Protein AF-A0A673A055-F1 (afdb_monomer)

Structure (mmCIF, N/CA/C/O backbone):
data_AF-A0A673A055-F1
#
_entry.id   AF-A0A673A055-F1
#
loop_
_atom_site.group_PDB
_atom_site.id
_atom_site.type_symbol
_atom_site.label_atom_id
_atom_site.label_alt_id
_atom_site.label_comp_id
_atom_site.label_asym_id
_atom_site.label_entity_id
_atom_site.label_seq_id
_atom_site.pdbx_PDB_ins_code
_atom_site.Cartn_x
_atom_site.Cartn_y
_atom_site.Cartn_z
_atom_site.occupancy
_atom_site.B_iso_or_equiv
_atom_site.auth_seq_id
_atom_site.auth_comp_id
_atom_site.auth_asym_id
_atom_site.auth_atom_id
_atom_site.pdbx_PDB_model_num
ATOM 1 N N . LYS A 1 1 ? -3.215 10.254 -20.995 1.00 51.59 1 LYS A N 1
ATOM 2 C CA . LYS A 1 1 ? -3.921 9.864 -19.749 1.00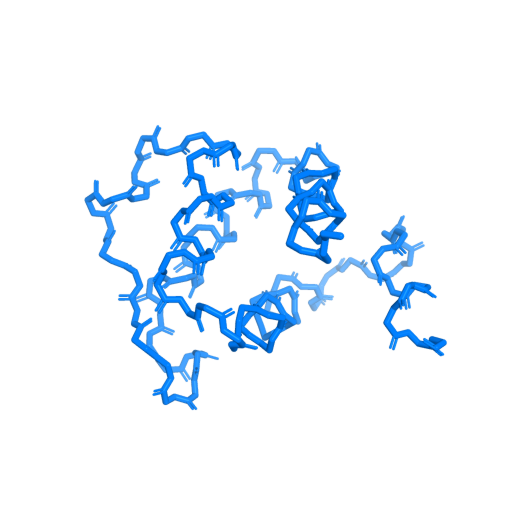 51.59 1 LYS A CA 1
ATOM 3 C C . LYS A 1 1 ? -2.881 9.268 -18.800 1.00 51.59 1 LYS A C 1
ATOM 5 O O . LYS A 1 1 ? -2.545 8.099 -18.938 1.00 51.59 1 LYS A O 1
ATOM 10 N N . ILE A 1 2 ? -2.249 10.118 -17.991 1.00 55.41 2 ILE A N 1
ATOM 11 C CA . ILE A 1 2 ? -1.026 9.806 -17.226 1.00 55.41 2 ILE A CA 1
ATOM 12 C C . ILE A 1 2 ? -1.317 8.800 -16.094 1.00 55.41 2 ILE A C 1
ATOM 14 O O . ILE A 1 2 ? -0.540 7.868 -15.897 1.00 55.41 2 ILE A O 1
ATOM 18 N N . GLU A 1 3 ? -2.505 8.879 -15.489 1.00 64.00 3 GLU A N 1
ATOM 19 C CA . GLU A 1 3 ? -2.986 7.986 -14.418 1.00 64.00 3 GLU A CA 1
ATOM 20 C C . GLU A 1 3 ? -2.922 6.493 -14.776 1.00 64.00 3 GLU A C 1
ATOM 22 O O . GLU A 1 3 ? -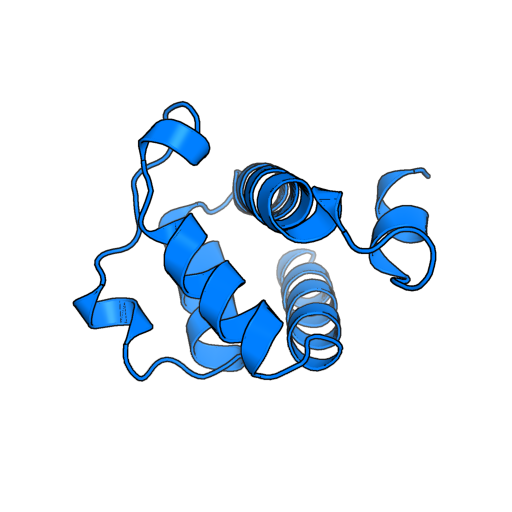2.452 5.679 -13.987 1.00 64.00 3 GLU A O 1
ATOM 27 N N . LYS A 1 4 ? -3.306 6.112 -16.005 1.00 79.06 4 LYS A N 1
ATOM 28 C CA . LYS A 1 4 ? -3.366 4.693 -16.407 1.00 79.06 4 LYS A CA 1
ATOM 29 C C . LYS A 1 4 ? -1.983 4.031 -16.472 1.00 79.06 4 LYS A C 1
ATOM 31 O O . LYS A 1 4 ? -1.866 2.827 -16.261 1.00 79.06 4 LYS A O 1
ATOM 36 N N . ARG A 1 5 ? -0.932 4.800 -16.784 1.00 82.56 5 ARG A N 1
ATOM 37 C CA . ARG A 1 5 ? 0.444 4.281 -16.834 1.00 82.56 5 ARG A CA 1
ATOM 38 C C . ARG A 1 5 ? 1.001 4.085 -15.428 1.00 82.56 5 ARG A C 1
ATOM 40 O O . ARG A 1 5 ? 1.661 3.080 -15.185 1.00 82.56 5 ARG A O 1
ATOM 47 N N . PHE A 1 6 ? 0.715 5.023 -14.530 1.00 83.06 6 PHE A N 1
ATOM 48 C CA . PHE A 1 6 ? 1.160 4.951 -13.145 1.00 83.06 6 PHE A CA 1
ATOM 49 C C . PHE A 1 6 ? 0.488 3.800 -12.390 1.00 83.06 6 PHE A C 1
ATOM 51 O O . PHE A 1 6 ? 1.189 2.982 -11.801 1.00 83.06 6 PHE A O 1
ATOM 58 N N . TRP A 1 7 ? -0.836 3.664 -12.523 1.00 89.94 7 TRP A N 1
ATOM 59 C CA . TRP A 1 7 ? -1.599 2.538 -11.977 1.00 89.94 7 TRP A CA 1
ATOM 60 C C . TRP A 1 7 ? -0.985 1.194 -12.379 1.00 89.94 7 TRP A C 1
ATOM 62 O O . TRP A 1 7 ? -0.687 0.356 -11.533 1.00 89.94 7 TRP A O 1
ATOM 72 N N . LYS A 1 8 ? -0.700 1.025 -13.680 1.00 90.00 8 LYS A N 1
ATOM 73 C CA . LYS A 1 8 ? -0.117 -0.215 -14.203 1.00 90.00 8 LYS A CA 1
ATOM 74 C C . LYS A 1 8 ? 1.270 -0.489 -13.624 1.00 90.00 8 LYS A C 1
ATOM 76 O O . LYS A 1 8 ? 1.561 -1.618 -13.260 1.00 90.00 8 LYS A O 1
ATOM 81 N N . MET A 1 9 ? 2.119 0.531 -13.544 1.00 87.12 9 MET A N 1
ATOM 82 C CA . MET A 1 9 ? 3.463 0.388 -12.987 1.00 87.12 9 MET A CA 1
ATOM 83 C C . MET A 1 9 ? 3.427 -0.020 -11.510 1.00 87.12 9 MET A C 1
ATOM 85 O O . MET A 1 9 ? 4.215 -0.870 -11.090 1.00 87.12 9 MET A O 1
ATOM 89 N N . LEU A 1 10 ? 2.526 0.580 -10.725 1.00 89.69 10 LEU A N 1
ATOM 90 C CA . LEU A 1 10 ? 2.363 0.216 -9.323 1.00 89.69 10 LEU A CA 1
ATOM 91 C C . LEU A 1 10 ? 1.864 -1.221 -9.191 1.00 89.69 10 LEU A C 1
ATOM 93 O O . LEU A 1 10 ? 2.455 -1.986 -8.435 1.00 89.69 10 LEU A O 1
ATOM 97 N N . LEU A 1 11 ? 0.849 -1.603 -9.970 1.00 93.12 11 LEU A N 1
ATOM 98 C CA . LEU A 1 11 ? 0.339 -2.971 -9.974 1.00 93.12 11 LEU A CA 1
ATOM 99 C C . LEU A 1 11 ? 1.437 -3.986 -10.296 1.00 93.12 11 LEU A C 1
ATOM 101 O O . LEU A 1 11 ? 1.664 -4.885 -9.492 1.00 93.12 11 LEU A O 1
ATOM 105 N N . ASP A 1 12 ? 2.148 -3.802 -11.414 1.00 89.50 12 ASP A N 1
ATOM 106 C CA . ASP A 1 12 ? 3.215 -4.710 -11.857 1.00 89.50 12 ASP A CA 1
ATOM 107 C C . ASP A 1 12 ? 4.275 -4.889 -10.738 1.00 89.50 12 ASP A C 1
ATOM 109 O O . ASP A 1 12 ? 4.875 -5.947 -10.576 1.00 89.50 12 ASP A O 1
ATOM 113 N N . THR A 1 13 ? 4.472 -3.867 -9.902 1.00 86.31 13 THR A N 1
ATOM 114 C CA . THR A 1 13 ? 5.414 -3.920 -8.775 1.00 86.31 13 THR A CA 1
ATOM 115 C C . THR A 1 13 ? 4.860 -4.658 -7.575 1.00 86.31 13 THR A C 1
ATOM 117 O O . THR A 1 13 ? 5.588 -5.418 -6.940 1.00 86.31 13 THR A O 1
ATOM 120 N N . LEU A 1 14 ? 3.588 -4.440 -7.238 1.00 91.12 14 LEU A N 1
ATOM 121 C CA . LEU A 1 14 ? 2.939 -5.204 -6.178 1.00 91.12 14 LEU A CA 1
ATOM 122 C C . LEU A 1 14 ? 2.842 -6.687 -6.563 1.00 91.12 14 LEU A C 1
ATOM 124 O O . LEU A 1 14 ? 2.954 -7.542 -5.685 1.00 91.12 14 LEU A O 1
ATOM 128 N N . GLU A 1 15 ? 2.692 -7.006 -7.852 1.00 91.44 15 GLU A N 1
ATOM 129 C CA . GLU A 1 15 ? 2.748 -8.373 -8.393 1.00 91.44 15 GLU A CA 1
ATOM 130 C C . GLU A 1 15 ? 4.132 -9.022 -8.242 1.00 91.44 15 GLU A C 1
ATOM 132 O O . GLU A 1 15 ? 4.204 -10.207 -7.920 1.00 91.44 15 GLU A O 1
ATOM 137 N N . ASP A 1 16 ? 5.217 -8.252 -8.366 1.00 87.50 16 ASP A N 1
ATOM 138 C CA . ASP A 1 16 ? 6.587 -8.730 -8.124 1.00 87.50 16 ASP A CA 1
ATOM 139 C C . ASP A 1 16 ? 6.879 -9.003 -6.627 1.00 87.50 16 ASP A C 1
ATOM 141 O O . ASP A 1 16 ? 7.877 -9.651 -6.288 1.00 87.50 16 ASP A O 1
ATOM 145 N N . LEU A 1 17 ? 6.028 -8.536 -5.700 1.00 87.38 17 LEU A N 1
ATOM 146 C CA . LEU A 1 17 ? 6.190 -8.810 -4.271 1.00 87.38 17 LEU A CA 1
ATOM 147 C C . LEU A 1 17 ? 5.747 -10.224 -3.905 1.00 87.38 17 LEU A C 1
ATOM 149 O O . LEU A 1 17 ? 4.643 -10.671 -4.232 1.00 87.38 17 LEU A O 1
ATOM 153 N N . THR A 1 18 ? 6.574 -10.889 -3.095 1.00 89.69 18 THR A N 1
ATOM 154 C CA . THR A 1 18 ? 6.158 -12.108 -2.395 1.00 89.69 18 THR A CA 1
ATOM 155 C C . THR A 1 18 ? 4.966 -11.810 -1.485 1.00 89.69 18 THR A C 1
ATOM 157 O O . THR A 1 18 ? 4.812 -10.691 -1.000 1.00 89.69 18 THR A O 1
ATOM 160 N N . GLU A 1 19 ? 4.147 -12.816 -1.172 1.00 91.38 19 GLU A N 1
ATOM 161 C CA . GLU A 1 19 ? 3.027 -12.650 -0.228 1.00 91.38 19 GLU A CA 1
ATOM 162 C C . GLU A 1 19 ? 3.472 -12.083 1.133 1.00 91.38 19 GLU A C 1
ATOM 164 O O . GLU A 1 19 ? 2.776 -11.273 1.746 1.00 91.38 19 GLU A O 1
ATOM 169 N N . GLY A 1 20 ? 4.668 -12.460 1.597 1.00 91.62 20 GLY A N 1
ATOM 170 C CA . GLY A 1 20 ? 5.240 -11.937 2.836 1.00 91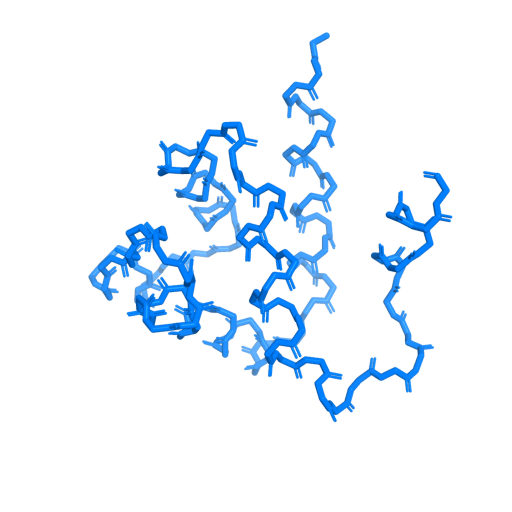.62 20 GLY A CA 1
ATOM 171 C C . GLY A 1 20 ? 5.568 -10.446 2.758 1.00 91.62 20 GLY A C 1
ATOM 172 O O . GLY A 1 20 ? 5.270 -9.701 3.694 1.00 91.62 20 GLY A O 1
ATOM 173 N N . ASP A 1 21 ? 6.148 -9.997 1.648 1.00 90.56 21 ASP A N 1
ATOM 174 C CA . ASP A 1 21 ? 6.498 -8.588 1.456 1.00 90.56 21 ASP A CA 1
ATOM 175 C C . ASP A 1 21 ? 5.271 -7.738 1.135 1.00 90.56 21 ASP A C 1
ATOM 177 O O . ASP A 1 21 ? 5.156 -6.626 1.646 1.00 90.56 21 ASP A O 1
ATOM 181 N N . PHE A 1 22 ? 4.295 -8.285 0.411 1.00 93.19 22 PHE A N 1
ATOM 182 C CA . PHE A 1 22 ? 3.009 -7.631 0.194 1.00 93.19 22 PHE A CA 1
ATOM 183 C C . PHE A 1 22 ? 2.229 -7.458 1.507 1.00 93.19 22 PHE A C 1
ATOM 185 O O . PHE A 1 22 ? 1.671 -6.394 1.779 1.00 93.19 22 PHE A O 1
ATOM 192 N N . LYS A 1 23 ? 2.266 -8.452 2.404 1.00 94.12 23 LYS A N 1
ATOM 193 C CA . LYS A 1 23 ? 1.693 -8.311 3.750 1.00 94.12 23 LYS A CA 1
ATOM 194 C C . LYS A 1 23 ? 2.367 -7.193 4.551 1.00 94.12 23 LYS A C 1
ATOM 196 O O . LYS A 1 23 ? 1.670 -6.428 5.217 1.00 94.12 23 LYS A O 1
ATOM 201 N N . LYS A 1 24 ? 3.699 -7.075 4.490 1.00 93.00 24 LYS A N 1
ATOM 202 C CA . LYS A 1 24 ? 4.428 -5.964 5.131 1.00 93.00 24 LYS A CA 1
ATOM 203 C C . LYS A 1 24 ? 4.066 -4.625 4.501 1.00 93.00 24 LYS A C 1
ATOM 205 O O . LYS A 1 24 ? 3.847 -3.667 5.229 1.00 9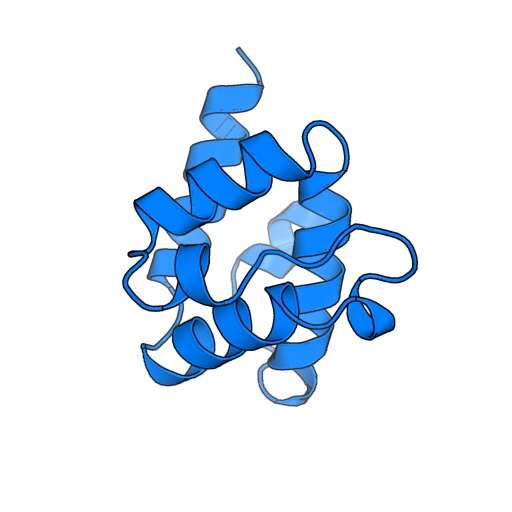3.00 24 LYS A O 1
ATOM 210 N N . PHE A 1 25 ? 3.951 -4.571 3.177 1.00 93.56 25 PHE A N 1
ATOM 211 C CA . PHE A 1 25 ? 3.537 -3.378 2.447 1.00 93.56 25 PHE A CA 1
ATOM 212 C C . PHE A 1 25 ? 2.200 -2.838 2.962 1.00 93.56 25 PHE A C 1
ATOM 214 O O . PHE A 1 25 ? 2.127 -1.693 3.405 1.00 93.56 25 PHE A O 1
ATOM 221 N N . LYS A 1 26 ? 1.173 -3.694 3.043 1.00 95.75 26 LYS A N 1
ATOM 222 C CA . LYS A 1 26 ? -0.125 -3.317 3.627 1.00 95.75 26 LYS A CA 1
ATOM 223 C C . LYS A 1 26 ? -0.025 -2.912 5.097 1.00 95.75 26 LYS A C 1
ATOM 225 O O . LYS A 1 26 ? -0.791 -2.069 5.550 1.00 95.75 26 LYS A O 1
ATOM 230 N N . TRP A 1 27 ? 0.885 -3.513 5.858 1.00 95.38 27 TRP A N 1
ATOM 231 C CA . TRP A 1 27 ? 1.100 -3.148 7.258 1.00 95.38 27 TRP A CA 1
ATOM 232 C C . TRP A 1 27 ? 1.717 -1.750 7.407 1.00 95.38 27 TRP A C 1
ATOM 234 O O . TRP A 1 27 ? 1.272 -0.985 8.259 1.00 95.38 27 TRP A O 1
ATOM 244 N N . PHE A 1 28 ? 2.681 -1.390 6.556 1.00 94.75 28 PHE A N 1
ATOM 245 C CA . PHE A 1 28 ? 3.331 -0.076 6.560 1.00 94.75 28 PHE A CA 1
ATOM 246 C C . PHE A 1 28 ? 2.389 1.061 6.153 1.00 94.75 28 PHE A C 1
ATOM 248 O O . PHE A 1 28 ? 2.447 2.128 6.755 1.00 94.75 28 PHE A O 1
ATOM 255 N N . LEU A 1 29 ? 1.456 0.818 5.227 1.00 95.88 29 LEU A N 1
ATOM 256 C CA . LEU A 1 29 ? 0.396 1.781 4.888 1.00 95.88 29 LEU A CA 1
ATOM 257 C C . LEU A 1 29 ? -0.514 2.141 6.076 1.00 95.88 29 LEU A C 1
ATOM 259 O O . LEU A 1 29 ? -1.183 3.170 6.054 1.00 95.88 29 LEU A O 1
ATOM 263 N N . GLN A 1 30 ? -0.540 1.312 7.123 1.00 95.56 30 GLN A N 1
ATOM 264 C CA . GLN A 1 30 ? -1.314 1.570 8.342 1.00 95.56 30 GLN A CA 1
ATOM 265 C C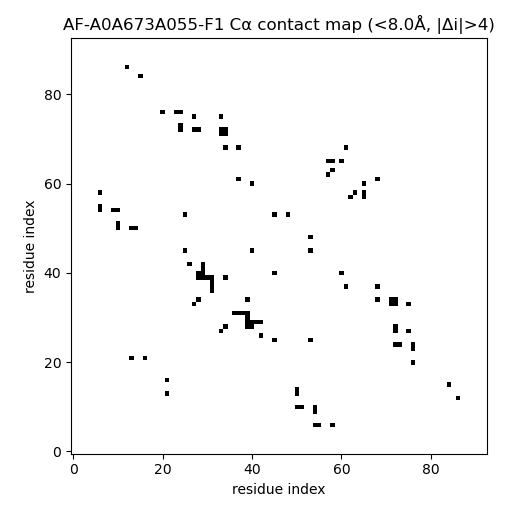 . GLN A 1 30 ? -0.537 2.412 9.368 1.00 95.56 30 GLN A C 1
ATOM 267 O O . GLN A 1 30 ? -1.102 2.790 10.392 1.00 95.56 30 GLN A O 1
ATOM 272 N N . GLN A 1 31 ? 0.750 2.696 9.134 1.00 94.50 31 GLN A N 1
ATOM 273 C CA . GLN A 1 31 ? 1.622 3.367 10.099 1.00 94.50 31 GLN A CA 1
ATOM 274 C C . GLN A 1 31 ? 1.789 4.847 9.745 1.00 94.50 31 GLN A C 1
ATOM 276 O O . GLN A 1 31 ? 2.710 5.217 9.021 1.00 94.50 31 GLN A O 1
ATOM 281 N N . ALA A 1 32 ? 0.936 5.714 10.295 1.00 90.81 32 ALA A N 1
ATOM 282 C CA . ALA A 1 32 ? 0.985 7.161 10.034 1.00 90.81 32 ALA A CA 1
ATOM 283 C C . ALA A 1 32 ? 2.365 7.785 10.333 1.00 90.81 32 ALA A C 1
ATOM 285 O O . ALA A 1 32 ? 2.788 8.719 9.660 1.00 90.81 32 ALA A O 1
ATOM 286 N N . GLU A 1 33 ? 3.082 7.230 11.313 1.00 90.25 33 GLU A N 1
ATOM 287 C CA . GLU A 1 33 ? 4.437 7.636 11.710 1.00 90.25 33 GLU A CA 1
ATOM 288 C C . GLU A 1 33 ? 5.451 7.483 10.567 1.00 90.25 33 GLU A C 1
ATOM 290 O O . GLU A 1 33 ? 6.340 8.310 10.400 1.00 90.25 33 GLU A O 1
ATOM 295 N N . ILE A 1 34 ? 5.292 6.425 9.767 1.00 88.25 34 ILE A N 1
ATOM 296 C CA . ILE A 1 34 ? 6.168 6.077 8.639 1.00 88.25 34 ILE A CA 1
ATOM 297 C C . ILE A 1 34 ? 5.784 6.874 7.396 1.00 88.25 34 ILE A C 1
ATOM 299 O O . ILE A 1 34 ? 6.622 7.163 6.546 1.00 88.25 34 ILE A O 1
ATOM 303 N N . LEU A 1 35 ? 4.511 7.249 7.295 1.00 91.19 35 LEU A N 1
ATOM 304 C CA . LEU A 1 35 ? 4.001 8.036 6.185 1.00 91.19 35 LEU A CA 1
ATOM 305 C C . LEU A 1 35 ? 4.251 9.545 6.354 1.00 91.19 35 LEU A C 1
ATOM 307 O O . LEU A 1 35 ? 3.816 10.313 5.509 1.00 91.19 35 LEU A O 1
ATOM 311 N N . GLU A 1 36 ? 4.948 9.980 7.411 1.00 88.06 36 GLU A N 1
ATOM 312 C CA . GLU A 1 36 ? 5.486 11.342 7.586 1.00 88.06 36 GLU A CA 1
ATOM 313 C C . GLU A 1 36 ? 4.506 12.481 7.231 1.00 88.06 36 GLU A C 1
ATOM 315 O O . GLU A 1 36 ? 4.835 13.410 6.498 1.00 88.06 36 GLU A O 1
ATOM 320 N N . GLY A 1 37 ? 3.285 12.421 7.770 1.00 89.06 37 GLY A N 1
ATOM 321 C CA . GLY A 1 37 ? 2.263 13.459 7.574 1.00 89.06 37 GLY A CA 1
ATOM 322 C C . GLY A 1 37 ? 1.154 13.088 6.590 1.00 89.06 37 GLY A C 1
ATOM 323 O O . GLY A 1 37 ? 0.150 13.798 6.527 1.00 89.06 37 GLY A O 1
ATOM 324 N N . PHE A 1 38 ? 1.267 11.955 5.893 1.00 93.44 38 PHE A N 1
ATOM 325 C CA . PHE A 1 38 ? 0.153 11.386 5.136 1.00 93.44 38 PHE A CA 1
ATOM 326 C C . PHE A 1 38 ? -0.747 10.505 6.023 1.00 93.44 38 PHE A C 1
ATOM 328 O O . PHE A 1 38 ? -0.265 9.863 6.964 1.00 93.44 38 PHE A O 1
ATOM 335 N N . PRO A 1 39 ? -2.066 10.456 5.750 1.00 93.50 39 PRO A N 1
ATOM 336 C CA . PRO A 1 39 ? -2.989 9.648 6.538 1.00 93.50 39 PRO A CA 1
ATOM 337 C C . PRO A 1 39 ? -2.671 8.156 6.403 1.00 93.50 39 PRO A C 1
ATOM 339 O O . PRO A 1 39 ? -2.394 7.665 5.311 1.00 93.50 39 PRO A O 1
ATOM 342 N N . ALA A 1 40 ? -2.752 7.413 7.505 1.00 95.81 40 ALA A N 1
ATOM 343 C CA . ALA A 1 40 ? -2.703 5.957 7.455 1.00 95.81 40 ALA A CA 1
ATOM 344 C C . ALA A 1 40 ? -3.976 5.389 6.820 1.00 95.81 40 ALA A C 1
ATOM 346 O O . ALA A 1 40 ? -5.085 5.843 7.118 1.00 95.81 40 ALA A O 1
ATOM 347 N N . VAL A 1 41 ? -3.825 4.340 6.015 1.00 95.19 41 VAL A N 1
ATOM 348 C CA . VAL A 1 41 ? -4.966 3.572 5.517 1.00 95.19 41 VAL A CA 1
ATOM 349 C C . VAL A 1 41 ? -5.493 2.679 6.648 1.00 95.19 41 VAL A C 1
ATOM 351 O O . VAL A 1 41 ? -4.709 1.952 7.267 1.00 95.19 41 VAL A O 1
ATOM 354 N N . PRO A 1 42 ? -6.803 2.679 6.949 1.00 94.00 42 PRO A N 1
ATOM 355 C CA . PRO A 1 42 ? -7.359 1.830 7.995 1.00 94.00 42 PRO A CA 1
ATOM 356 C C . PRO A 1 42 ? -7.132 0.337 7.727 1.00 94.00 42 PRO A C 1
ATOM 358 O O . PRO A 1 42 ? -7.360 -0.152 6.621 1.00 94.00 42 PRO A O 1
ATOM 361 N N . LYS A 1 43 ? -6.789 -0.428 8.773 1.00 92.50 43 LYS A N 1
ATOM 362 C CA . LYS A 1 43 ? -6.589 -1.887 8.674 1.00 92.50 43 LYS A CA 1
ATOM 363 C C . LYS A 1 43 ? -7.771 -2.604 8.014 1.00 92.50 43 LYS A C 1
ATOM 365 O O . LYS A 1 43 ? -7.558 -3.506 7.211 1.00 92.50 43 LYS A O 1
ATOM 370 N N . SER A 1 44 ? -9.001 -2.203 8.335 1.00 92.81 44 SER A N 1
ATOM 371 C CA . SER A 1 44 ? -10.222 -2.805 7.785 1.00 92.81 44 SER A CA 1
ATOM 372 C C . SER A 1 44 ? -10.312 -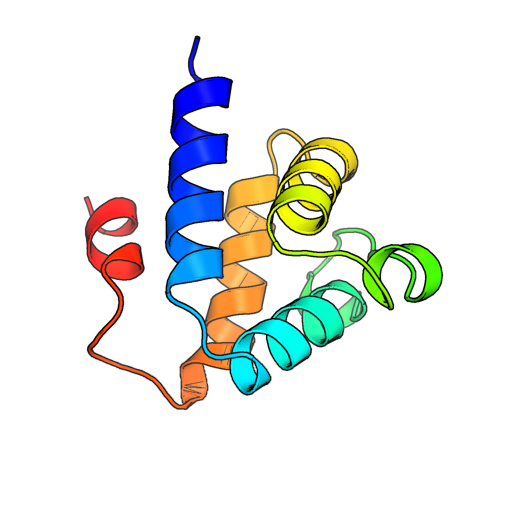2.711 6.261 1.00 92.81 44 SER A C 1
ATOM 374 O O . SER A 1 44 ? -10.928 -3.573 5.645 1.00 92.81 44 SER A O 1
ATOM 376 N N . GLN A 1 45 ? -9.682 -1.701 5.655 1.00 92.31 45 GLN A N 1
ATOM 377 C CA . GLN A 1 45 ? -9.639 -1.526 4.204 1.00 92.31 45 GLN A CA 1
ATOM 378 C C . GLN A 1 45 ? -8.546 -2.378 3.550 1.00 92.31 45 GLN A C 1
ATOM 380 O O . GLN A 1 45 ? -8.649 -2.690 2.372 1.00 92.31 45 GLN A O 1
ATOM 385 N N . LEU A 1 46 ? -7.525 -2.799 4.306 1.00 94.12 46 LEU A N 1
ATOM 386 C CA . LEU A 1 46 ? -6.368 -3.534 3.784 1.00 94.12 46 LEU A CA 1
ATOM 387 C C . LEU A 1 46 ? -6.324 -5.016 4.178 1.00 94.12 46 LEU A C 1
ATOM 389 O O . LEU A 1 46 ? -5.551 -5.773 3.595 1.00 94.12 46 LEU A O 1
ATOM 393 N N . GLU A 1 47 ? -7.110 -5.464 5.158 1.00 89.12 47 GLU A N 1
ATOM 394 C CA . GLU A 1 47 ? -7.040 -6.835 5.685 1.00 89.12 47 GLU A CA 1
ATOM 395 C C . GLU A 1 47 ? -7.259 -7.888 4.587 1.00 89.12 47 GLU A C 1
ATOM 397 O O . GLU A 1 47 ? -6.428 -8.785 4.435 1.00 89.12 47 GLU A O 1
ATOM 402 N N . ASN A 1 48 ? -8.285 -7.693 3.752 1.00 92.12 48 ASN A N 1
ATOM 403 C CA . ASN A 1 48 ? -8.634 -8.590 2.644 1.00 92.12 48 ASN A CA 1
ATOM 404 C C . ASN A 1 48 ? -8.336 -8.012 1.253 1.00 92.12 48 ASN A C 1
ATOM 406 O O . ASN A 1 48 ? -8.617 -8.683 0.268 1.00 92.12 48 ASN A O 1
ATOM 410 N N . ALA A 1 49 ? -7.768 -6.805 1.177 1.00 95.88 49 ALA A N 1
ATOM 411 C CA . ALA A 1 49 ? -7.428 -6.174 -0.094 1.00 95.88 49 ALA A CA 1
ATOM 412 C C . ALA A 1 49 ? -6.390 -7.005 -0.852 1.00 95.88 49 ALA A C 1
ATOM 414 O O . ALA A 1 49 ? -5.334 -7.358 -0.294 1.00 95.88 49 ALA A O 1
ATOM 415 N N . ASP A 1 50 ? -6.686 -7.287 -2.116 1.00 96.69 50 ASP A N 1
ATOM 416 C CA . ASP A 1 50 ? -5.720 -7.838 -3.050 1.00 96.69 50 ASP A CA 1
ATOM 417 C C . ASP A 1 50 ? -4.804 -6.733 -3.618 1.00 96.69 50 ASP A C 1
ATOM 419 O O . ASP A 1 50 ? -4.777 -5.592 -3.140 1.00 96.69 50 ASP A O 1
ATOM 423 N N . ARG A 1 51 ? -3.965 -7.086 -4.595 1.00 96.69 51 ARG A N 1
ATOM 424 C CA . ARG A 1 51 ? -3.011 -6.143 -5.194 1.00 96.69 51 ARG A CA 1
ATOM 425 C C . ARG A 1 51 ? -3.720 -5.024 -5.957 1.00 96.69 51 ARG A C 1
ATOM 427 O O . ARG A 1 51 ? -3.277 -3.887 -5.849 1.00 96.69 51 ARG A O 1
ATOM 434 N N . LEU A 1 52 ? -4.805 -5.326 -6.670 1.00 96.62 52 LEU A N 1
ATOM 435 C CA . LEU A 1 52 ? -5.594 -4.346 -7.420 1.00 96.62 52 LEU A CA 1
ATOM 436 C C . LEU A 1 52 ? -6.308 -3.397 -6.460 1.00 96.62 52 LEU A C 1
ATOM 438 O O . LEU A 1 52 ? -6.131 -2.185 -6.569 1.00 96.62 52 LEU A O 1
ATOM 442 N N . ASP A 1 53 ? -6.991 -3.956 -5.458 1.00 96.75 53 ASP A N 1
ATOM 443 C CA . ASP A 1 53 ? -7.669 -3.188 -4.410 1.00 96.75 53 ASP A CA 1
ATOM 444 C C . ASP A 1 53 ? -6.698 -2.224 -3.716 1.00 96.75 53 ASP A C 1
ATOM 446 O O . ASP A 1 53 ? -7.038 -1.086 -3.401 1.00 96.75 53 ASP A O 1
ATOM 450 N N . THR A 1 54 ? -5.460 -2.677 -3.487 1.00 96.56 54 THR A N 1
ATOM 451 C CA . THR A 1 54 ? -4.419 -1.871 -2.840 1.00 96.56 54 THR A CA 1
ATOM 452 C C . THR A 1 54 ? -3.923 -0.736 -3.739 1.00 96.56 54 THR A C 1
ATOM 454 O O . THR A 1 54 ? -3.661 0.353 -3.230 1.00 96.56 54 THR A O 1
ATOM 457 N N . VAL A 1 55 ? -3.796 -0.951 -5.056 1.00 94.75 55 VAL A N 1
ATOM 458 C CA . VAL A 1 55 ? -3.460 0.133 -5.999 1.00 94.75 55 VAL A CA 1
ATOM 459 C C . VAL A 1 55 ? -4.541 1.205 -5.962 1.00 94.75 55 VAL A C 1
ATOM 461 O O . VAL A 1 55 ? -4.215 2.378 -5.782 1.00 94.75 55 VAL A O 1
ATOM 464 N N . ASP A 1 56 ? -5.805 0.804 -6.087 1.00 94.12 56 ASP A N 1
ATOM 465 C CA . ASP A 1 56 ? -6.934 1.735 -6.098 1.00 94.12 56 ASP A CA 1
ATOM 466 C C . ASP A 1 56 ? -7.004 2.519 -4.779 1.00 94.12 56 ASP A C 1
ATOM 468 O O . ASP A 1 56 ? -7.052 3.746 -4.789 1.00 94.12 56 ASP A O 1
ATOM 472 N N . GLN A 1 57 ? -6.843 1.835 -3.642 1.00 94.50 57 GLN A N 1
ATOM 473 C CA . GLN A 1 57 ? -6.753 2.454 -2.315 1.00 94.50 57 GLN A CA 1
ATOM 474 C C . GLN A 1 57 ? -5.672 3.534 -2.207 1.00 94.50 57 GLN A C 1
ATOM 476 O O . GLN A 1 57 ? -5.917 4.607 -1.653 1.00 94.50 57 GLN A O 1
ATOM 481 N N . ILE A 1 58 ? -4.470 3.271 -2.725 1.00 93.62 58 ILE A N 1
ATOM 482 C CA . ILE A 1 58 ? -3.360 4.230 -2.677 1.00 93.62 58 ILE A CA 1
ATOM 483 C C . ILE A 1 58 ? -3.667 5.455 -3.537 1.00 93.62 58 ILE A C 1
ATOM 485 O O . ILE A 1 58 ? -3.438 6.585 -3.103 1.00 93.62 58 ILE A O 1
ATOM 489 N N . LEU A 1 59 ? -4.166 5.245 -4.754 1.00 91.81 59 LEU A N 1
ATOM 490 C CA . LEU A 1 59 ? -4.453 6.346 -5.670 1.00 91.81 59 LEU A CA 1
ATOM 491 C C . LEU A 1 59 ? -5.610 7.210 -5.171 1.00 91.81 59 LEU A C 1
ATOM 493 O O . LEU A 1 59 ? -5.510 8.433 -5.233 1.00 91.81 59 LEU A O 1
ATOM 497 N N . ASP A 1 60 ? -6.652 6.596 -4.616 1.00 92.06 60 ASP A N 1
ATOM 498 C CA . ASP A 1 60 ? -7.804 7.317 -4.076 1.00 92.06 60 ASP A CA 1
ATOM 499 C C . ASP A 1 60 ? -7.442 8.104 -2.807 1.00 92.06 60 ASP A C 1
ATOM 501 O O . ASP A 1 60 ? -7.880 9.244 -2.631 1.00 92.06 60 ASP A O 1
ATOM 505 N N . THR A 1 61 ? -6.617 7.519 -1.931 1.00 93.12 61 THR A N 1
ATOM 506 C CA . THR A 1 61 ? -6.255 8.130 -0.641 1.00 93.12 61 THR A CA 1
ATOM 507 C C . THR A 1 61 ? -5.245 9.260 -0.798 1.00 93.12 61 THR A C 1
ATOM 509 O O . THR A 1 61 ? -5.382 10.304 -0.160 1.00 93.12 61 THR A O 1
ATOM 512 N N . TYR A 1 62 ? -4.211 9.055 -1.616 1.00 93.00 62 TYR A N 1
ATOM 513 C CA . TYR A 1 62 ? -3.057 9.955 -1.668 1.00 93.00 62 TYR A CA 1
ATOM 514 C C . TYR A 1 62 ? -3.001 10.803 -2.932 1.00 93.00 62 TYR A C 1
ATOM 516 O O . TYR A 1 62 ? -2.298 11.812 -2.933 1.00 93.00 62 TYR A O 1
ATOM 524 N N . GLN A 1 63 ? -3.742 10.433 -3.982 1.00 89.94 63 GLN A N 1
ATOM 525 C CA . GLN A 1 63 ? -3.846 11.191 -5.229 1.00 89.94 63 GLN A CA 1
ATOM 526 C C . GLN A 1 63 ? -2.451 11.546 -5.774 1.00 89.94 63 GLN A C 1
ATOM 528 O O . GLN A 1 63 ? -1.635 10.654 -6.022 1.00 89.94 63 GLN A O 1
ATOM 533 N N . ASP A 1 64 ? -2.138 12.837 -5.890 1.00 88.56 64 ASP A N 1
ATOM 534 C CA . ASP A 1 64 ? -0.855 13.344 -6.387 1.00 88.56 64 ASP A CA 1
ATOM 535 C C . ASP A 1 64 ? 0.349 12.946 -5.508 1.00 88.56 64 ASP A C 1
ATOM 537 O O . ASP A 1 64 ? 1.484 12.915 -5.985 1.00 88.56 64 ASP A O 1
ATOM 541 N N . HIS A 1 65 ? 0.118 12.575 -4.244 1.00 90.00 65 HIS A N 1
ATOM 542 C CA . HIS A 1 65 ? 1.150 12.143 -3.294 1.00 90.00 65 HIS A CA 1
ATOM 543 C C . HIS A 1 65 ? 1.377 10.626 -3.269 1.00 90.00 65 HIS A C 1
ATOM 545 O O . HIS A 1 65 ? 2.229 10.142 -2.521 1.00 90.00 65 HIS A O 1
ATOM 551 N N . ALA A 1 66 ? 0.656 9.855 -4.091 1.00 90.00 66 ALA A N 1
ATOM 552 C CA . ALA A 1 66 ? 0.770 8.397 -4.117 1.00 90.00 66 ALA A CA 1
ATOM 553 C C . ALA A 1 66 ? 2.218 7.928 -4.322 1.00 90.00 66 ALA A C 1
ATOM 555 O O . ALA A 1 66 ? 2.681 7.035 -3.617 1.00 90.00 66 ALA A O 1
ATOM 556 N N . VAL A 1 67 ? 2.957 8.563 -5.240 1.00 87.50 67 VAL A N 1
ATOM 557 C CA . VAL A 1 67 ? 4.370 8.245 -5.511 1.00 87.50 67 VAL A CA 1
ATOM 558 C C . VAL A 1 67 ? 5.226 8.361 -4.250 1.00 87.50 67 VAL A C 1
ATOM 560 O O . VAL A 1 67 ? 6.009 7.461 -3.954 1.00 87.50 67 VAL A O 1
ATOM 563 N N . GLU A 1 68 ? 5.068 9.451 -3.503 1.00 89.19 68 GLU A N 1
ATOM 564 C CA . GLU A 1 68 ? 5.867 9.731 -2.312 1.00 89.19 68 GLU A CA 1
ATOM 565 C C . GLU A 1 68 ? 5.603 8.697 -1.210 1.00 89.19 68 GLU A C 1
ATOM 567 O O . GLU A 1 68 ? 6.538 8.130 -0.644 1.00 89.19 68 GLU A O 1
ATOM 572 N N . VAL A 1 69 ? 4.329 8.377 -0.969 1.00 91.31 69 VAL A N 1
ATOM 573 C CA . VAL A 1 69 ? 3.920 7.354 0.004 1.00 91.31 69 VAL A CA 1
ATOM 574 C C . VAL A 1 69 ? 4.469 5.979 -0.365 1.00 91.31 69 VAL A C 1
ATOM 576 O O . VAL A 1 69 ? 5.019 5.276 0.484 1.00 91.31 69 VAL A O 1
ATOM 579 N N . ILE A 1 70 ? 4.362 5.599 -1.639 1.00 90.62 70 ILE A N 1
ATOM 580 C CA . ILE A 1 70 ? 4.859 4.315 -2.136 1.00 90.62 70 ILE A CA 1
ATOM 581 C C . ILE A 1 70 ? 6.371 4.196 -1.914 1.00 90.62 70 ILE A C 1
ATOM 583 O O . ILE A 1 70 ? 6.831 3.149 -1.460 1.00 90.62 70 ILE A O 1
ATOM 587 N N . ILE A 1 71 ? 7.139 5.256 -2.191 1.00 86.94 71 ILE A N 1
ATOM 588 C CA . ILE A 1 71 ? 8.590 5.278 -1.954 1.00 86.94 71 ILE A CA 1
ATOM 589 C C . ILE A 1 71 ? 8.891 5.056 -0.468 1.00 86.94 71 ILE A C 1
ATOM 591 O O . ILE A 1 71 ? 9.643 4.134 -0.154 1.00 86.94 71 ILE A O 1
ATOM 595 N N . LYS A 1 72 ? 8.247 5.796 0.446 1.00 88.06 72 LYS A N 1
ATOM 596 C CA . LYS A 1 72 ? 8.452 5.640 1.903 1.00 88.06 72 LYS A CA 1
ATOM 597 C C . LYS A 1 72 ? 8.147 4.219 2.391 1.00 88.06 72 LYS A C 1
ATOM 599 O O . LYS A 1 72 ? 8.901 3.626 3.171 1.00 88.06 72 LYS A O 1
ATOM 604 N N . VAL A 1 73 ? 7.045 3.636 1.914 1.00 90.44 73 VAL A N 1
ATOM 605 C CA . VAL A 1 73 ? 6.659 2.261 2.260 1.00 90.44 73 VAL A CA 1
ATOM 606 C C . VAL A 1 73 ? 7.685 1.266 1.728 1.00 90.44 73 VAL A C 1
ATOM 608 O O . VAL A 1 73 ? 8.120 0.374 2.460 1.00 90.44 73 VAL A O 1
ATOM 611 N N . PHE A 1 74 ? 8.115 1.421 0.476 1.00 86.00 74 PHE A N 1
ATOM 612 C CA . PHE A 1 74 ? 9.130 0.544 -0.088 1.00 86.00 74 PHE A CA 1
ATOM 613 C C . PHE A 1 74 ? 10.467 0.686 0.624 1.00 86.00 74 PHE A C 1
ATOM 615 O O . PHE A 1 74 ? 11.047 -0.338 0.947 1.00 86.00 74 PHE A O 1
ATOM 622 N N . GLU A 1 75 ? 10.938 1.885 0.958 1.00 83.75 75 GLU A N 1
ATOM 623 C CA . GLU A 1 75 ? 12.154 2.081 1.763 1.00 83.75 75 GLU A CA 1
ATOM 624 C C . GLU A 1 75 ? 12.082 1.350 3.112 1.00 83.75 75 GLU A C 1
ATOM 626 O O . GLU A 1 75 ? 13.061 0.733 3.547 1.00 83.75 75 GLU A O 1
ATOM 631 N N . SER A 1 76 ? 10.898 1.326 3.728 1.00 85.12 76 SER A N 1
ATOM 632 C CA . SER A 1 76 ? 10.647 0.621 4.990 1.00 85.12 76 SER A CA 1
ATOM 633 C C . SER A 1 76 ? 10.723 -0.906 4.848 1.00 85.12 76 SER A C 1
ATOM 635 O O . SER A 1 76 ? 11.254 -1.592 5.724 1.00 85.12 76 SER A O 1
ATOM 637 N N . ILE A 1 77 ? 10.259 -1.457 3.722 1.00 81.38 77 ILE A N 1
ATOM 638 C CA . ILE A 1 77 ? 10.382 -2.891 3.392 1.00 81.38 77 ILE A CA 1
ATOM 639 C C . ILE A 1 77 ? 11.816 -3.233 2.955 1.00 81.38 77 ILE A C 1
ATOM 641 O O . ILE A 1 77 ? 12.343 -4.302 3.273 1.00 81.38 77 ILE A O 1
ATOM 645 N N . ASN A 1 78 ? 12.460 -2.318 2.228 1.00 69.94 78 ASN A N 1
ATOM 646 C CA . ASN A 1 78 ? 13.643 -2.557 1.410 1.00 69.94 78 ASN A CA 1
ATOM 647 C C . ASN A 1 78 ? 14.979 -2.370 2.153 1.00 69.94 78 ASN A C 1
ATOM 649 O O . ASN A 1 78 ? 16.039 -2.536 1.555 1.00 69.94 78 ASN A O 1
ATOM 653 N N . ARG A 1 79 ? 14.970 -2.192 3.485 1.00 56.84 79 ARG A N 1
ATOM 654 C CA . ARG A 1 79 ? 16.175 -2.418 4.317 1.00 56.84 79 ARG A CA 1
ATOM 655 C C . ARG A 1 79 ? 16.758 -3.845 4.190 1.00 56.84 79 ARG A C 1
ATOM 657 O 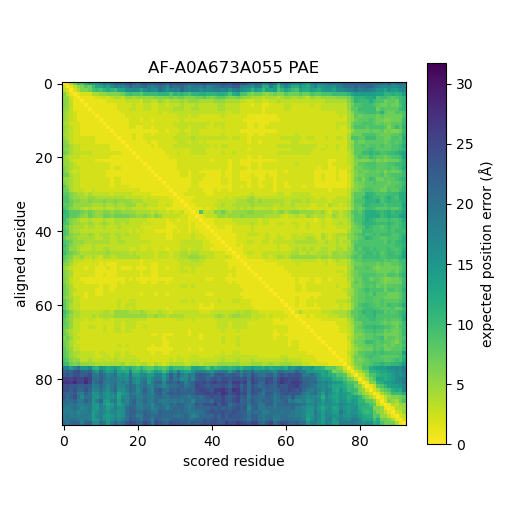O . ARG A 1 79 ? 17.831 -4.091 4.726 1.00 56.84 79 ARG A O 1
ATOM 664 N N . HIS A 1 80 ? 16.092 -4.771 3.485 1.00 49.91 80 HIS A N 1
ATOM 665 C CA . HIS A 1 80 ? 16.542 -6.155 3.271 1.00 49.91 80 HIS A CA 1
ATOM 666 C C . HIS A 1 80 ? 16.644 -6.610 1.790 1.00 49.91 80 HIS A C 1
ATOM 668 O O . HIS A 1 80 ? 17.005 -7.764 1.564 1.00 49.91 80 HIS A O 1
ATOM 674 N N . LEU A 1 81 ? 16.338 -5.781 0.775 1.00 49.66 81 LEU A N 1
ATOM 675 C CA . LEU A 1 81 ? 16.110 -6.257 -0.612 1.00 49.66 81 LEU A CA 1
ATOM 676 C C . LEU A 1 81 ? 16.760 -5.400 -1.732 1.00 49.66 81 LEU A C 1
ATOM 678 O O . LEU A 1 81 ? 16.162 -5.167 -2.781 1.00 49.66 81 LEU A O 1
ATOM 682 N N . TRP A 1 82 ? 18.026 -4.996 -1.604 1.00 43.09 82 TRP A N 1
ATOM 683 C CA . TRP A 1 82 ? 18.789 -4.485 -2.763 1.00 43.09 82 TRP A CA 1
ATOM 684 C C . TRP A 1 82 ? 19.751 -5.571 -3.277 1.00 43.09 82 TRP A C 1
ATOM 686 O O . TRP A 1 82 ? 20.557 -6.021 -2.460 1.00 43.09 82 TRP A O 1
ATOM 696 N N . PRO A 1 83 ? 19.708 -6.056 -4.552 1.00 46.59 83 PRO A N 1
ATOM 697 C CA . PRO A 1 83 ? 19.387 -5.351 -5.806 1.00 46.59 83 PRO A CA 1
ATOM 698 C C . PRO A 1 83 ? 18.531 -6.180 -6.813 1.00 46.59 83 PRO A C 1
ATOM 700 O O . PRO A 1 83 ? 19.074 -6.711 -7.784 1.00 46.59 83 PRO A O 1
ATOM 703 N N . ARG A 1 84 ? 17.208 -6.344 -6.630 1.00 50.03 84 ARG A N 1
ATOM 704 C CA . ARG A 1 84 ? 16.389 -7.118 -7.609 1.00 50.03 84 ARG A CA 1
ATOM 705 C C . ARG A 1 84 ? 15.161 -6.440 -8.210 1.00 50.03 84 ARG A C 1
ATOM 707 O O . ARG A 1 84 ? 14.688 -6.932 -9.230 1.00 50.03 84 ARG A O 1
ATOM 714 N N . ASN A 1 85 ? 14.674 -5.319 -7.682 1.00 50.31 85 ASN A N 1
ATOM 715 C CA . ASN A 1 85 ? 13.425 -4.745 -8.191 1.00 50.31 85 ASN A CA 1
ATOM 716 C C . ASN A 1 85 ? 13.649 -3.628 -9.217 1.00 50.31 85 ASN A C 1
ATOM 718 O O . ASN A 1 85 ? 14.324 -2.631 -8.955 1.00 50.31 85 ASN A O 1
ATOM 722 N N . LYS A 1 86 ? 12.999 -3.790 -10.381 1.00 53.62 86 LYS A N 1
ATOM 723 C CA . LYS A 1 86 ? 12.927 -2.829 -11.501 1.00 53.62 86 LYS A CA 1
ATOM 724 C C . LYS A 1 86 ? 12.448 -1.436 -11.078 1.00 53.62 86 LYS A C 1
ATOM 726 O O . LYS A 1 86 ? 12.711 -0.469 -11.785 1.00 53.62 86 LYS A O 1
ATOM 731 N N . PHE A 1 87 ? 11.803 -1.335 -9.915 1.00 52.38 87 PHE A N 1
ATOM 732 C CA . PHE A 1 87 ? 11.314 -0.096 -9.316 1.00 52.38 87 PHE A CA 1
ATOM 733 C C . PHE A 1 87 ? 12.395 0.979 -9.181 1.00 52.38 87 PHE A C 1
ATOM 735 O O . PHE A 1 87 ? 12.147 2.147 -9.459 1.00 52.38 87 PHE A O 1
ATOM 742 N N . CYS A 1 88 ? 13.624 0.588 -8.836 1.00 51.84 88 CYS A N 1
ATOM 743 C CA . CYS A 1 88 ? 14.691 1.559 -8.647 1.00 51.84 88 CYS A CA 1
ATOM 744 C C . CYS A 1 88 ? 15.147 2.224 -9.960 1.00 51.84 88 CYS A C 1
ATOM 746 O O . CYS A 1 88 ? 15.490 3.401 -9.976 1.00 51.84 88 CYS A O 1
ATOM 748 N N . LEU A 1 89 ? 15.084 1.514 -11.089 1.00 45.91 89 LEU A N 1
ATOM 749 C CA . LEU A 1 89 ? 15.537 2.055 -12.375 1.00 45.91 89 LEU A CA 1
ATOM 750 C C . LEU A 1 89 ? 14.566 3.081 -12.978 1.00 45.91 89 LEU A C 1
ATOM 752 O O . LEU A 1 89 ? 14.995 3.905 -13.783 1.00 45.91 89 LEU A O 1
ATOM 756 N N . ILE A 1 90 ? 13.284 3.039 -12.596 1.00 53.84 90 ILE A N 1
ATOM 757 C CA . ILE A 1 90 ? 12.243 3.925 -13.143 1.00 53.84 90 ILE A CA 1
ATOM 758 C C . ILE A 1 90 ? 12.190 5.267 -12.393 1.00 53.84 90 ILE A C 1
ATOM 760 O O . ILE A 1 90 ? 11.811 6.265 -12.990 1.00 53.84 90 ILE A O 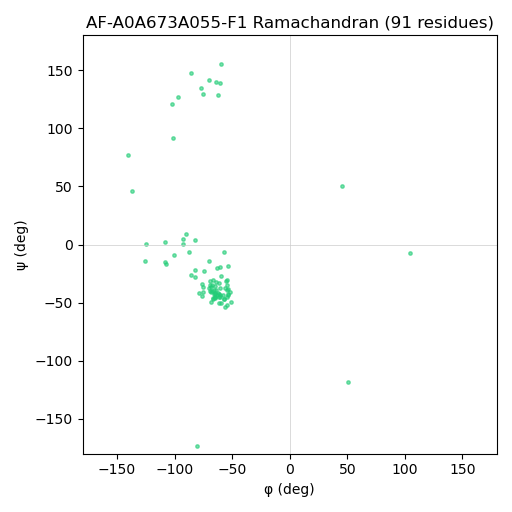1
ATOM 764 N N . PHE A 1 91 ? 12.603 5.308 -11.120 1.00 46.03 91 PHE A N 1
ATOM 765 C CA . PHE A 1 91 ? 12.627 6.534 -10.305 1.00 46.03 91 PHE A CA 1
ATOM 766 C C . PHE A 1 91 ? 14.019 7.183 -10.179 1.00 46.03 91 PHE A C 1
ATOM 768 O O . PHE A 1 91 ? 14.119 8.297 -9.675 1.00 46.03 91 PHE A O 1
ATOM 775 N N . LEU A 1 92 ? 15.086 6.513 -10.638 1.00 39.53 92 LEU A N 1
ATOM 776 C CA . LEU A 1 92 ? 16.442 7.080 -10.734 1.00 39.53 92 LEU A CA 1
ATOM 777 C C . LEU A 1 92 ? 16.766 7.719 -12.104 1.00 39.53 92 LEU A C 1
ATOM 779 O O . LEU A 1 92 ? 17.907 8.134 -12.305 1.00 39.53 92 LEU A O 1
ATOM 783 N N . ASN A 1 93 ? 15.810 7.795 -13.039 1.00 36.00 93 ASN A N 1
ATOM 784 C CA . ASN A 1 93 ? 15.947 8.522 -14.313 1.00 36.00 93 ASN A CA 1
ATOM 785 C C . ASN A 1 93 ? 14.885 9.608 -14.458 1.00 36.00 93 ASN A C 1
ATOM 787 O O . ASN A 1 93 ? 13.711 9.310 -14.148 1.00 36.00 93 ASN A O 1
#

Radius of gyration: 12.41 Å; Cα contacts (8 Å, |Δi|>4): 56; chains: 1; bounding box: 30×26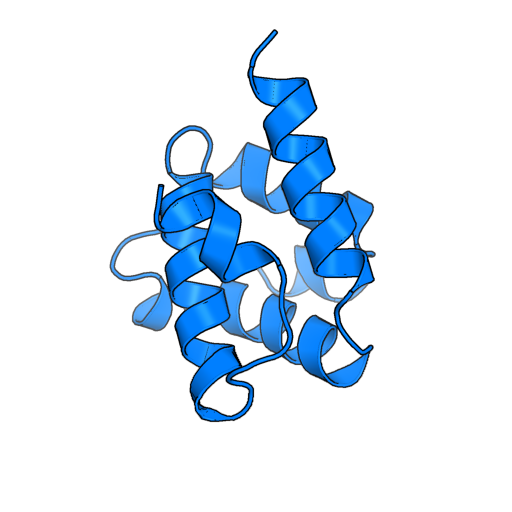×32 Å

Organism: NCBI:txid375764

Sequence (93 aa):
KIEKRFWKMLLDTLEDLTEGDFKKFKWFLQQAEILEGFPAVPKSQLENADRLDTVDQILDTYQDHAVEVIIKVFESINRHLWPRNKFCLIFLN

Nearest PDB structures (foldseek):
  8ert-assembly1_U  TM=8.881E-01  e=1.144E-03  Homo sapiens
  8ert-assembly1_E  TM=8.933E-01  e=2.154E-03  Homo sapiens
  7pzc-assembly1_H  TM=8.763E-01  e=4.056E-03  Homo sapiens
  6z2g-assembly1_A  TM=8.973E-01  e=3.038E-02  Homo sapiens
  2n1f-assembly1_A  TM=8.024E-01  e=1.079E-02  Mus musculus

Secondary structure (DSSP, 8-state):
-HHHHHHHHHHHHHHHS-HHHHHHHHHHTT-TTTTTTSPPPPHHHHSS--HHHHHHHHHHHHGGGHHHHHHHHHHHHGGG-TT--THHHHH--

InterPro domains:
  IPR004020 DAPIN domain [PF02758] (10-80)
  IPR004020 DAPIN domain [PS50824] (2-93)
  IPR004020 DAPIN domain [SM01289] (6-84)
  IPR011029 Death-like domain superfamily [G3DSA:1.10.533.10] (5-83)
  IPR011029 Death-like domain superfamily [SSF47986] (6-80)

pLDDT: mean 82.91, std 16.94, range [36.0, 96.75]

Mean predicted aligned error: 6.28 Å

Foldseek 3Di:
DVVVVVLVVQLVQCVVDDPVLVVLLLVCLQDVVLQVNFHRDDCVQRVPDDSNSVSVVLCVRQPVCSVVSSVSSCVVSCVPDPDDDPVVVVVVD

Solvent-accessible surface area (backbone atoms only — not comparable to full-atom values): 5586 Å² total; per-residue (Å²): 122,71,65,66,56,52,54,49,54,52,40,60,49,53,67,72,40,51,73,72,55,45,52,48,49,58,52,45,49,46,34,37,82,69,44,73,84,44,84,46,50,59,62,87,71,48,74,81,45,52,62,66,55,47,47,53,52,42,45,72,73,42,49,94,46,29,66,60,51,52,50,47,41,46,56,69,67,43,83,80,58,84,92,79,64,72,68,59,66,66,74,75,103